Protein AF-A0A0D0Q118-F1 (afdb_monomer)

pLDDT: mean 83.52, std 9.77, range [45.31, 96.69]

Solvent-accessible surface area (backbone 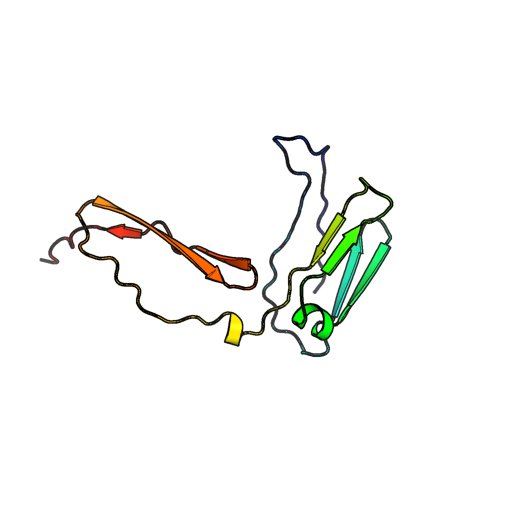atoms only — not comparable to full-atom values): 8358 Å² total; per-residue (Å²): 141,89,87,86,86,82,69,74,76,80,61,49,101,89,40,80,46,80,73,87,83,89,82,90,76,95,68,65,74,88,36,66,51,75,46,78,56,97,87,42,78,45,79,44,47,42,64,61,27,50,78,36,61,48,71,52,58,82,54,64,91,93,41,67,68,53,74,46,71,47,49,74,56,72,74,76,70,64,80,84,86,84,77,90,82,71,90,82,54,79,74,39,72,46,82,52,74,50,68,48,94,90,70,50,74,50,77,74,50,79,41,77,40,67,74,80,76,78,89,122

Sequence (120 aa):
MRFGVVARGNPTTSTSATQGVALHLDADPGGRVRLTLCGQQIDVPFERLRQGALSGNLGPIDSPAWRLHRMPAVEELQWSGRVPLGPLTEGETLYLRLRQSCGQMAWTSPIFCRSDAAVT

Mean predicted aligned error: 9.22 Å

Organism: NCBI:txid1123501

Radius of gyration: 20.61 Å; Cα contacts (8 Å, |Δi|>4): 126; chains: 1; bounding box: 45×34×56 Å

Structure (mmCIF, N/CA/C/O backbone):
data_AF-A0A0D0Q118-F1
#
_entry.id   AF-A0A0D0Q118-F1
#
loop_
_atom_site.group_PDB
_atom_site.id
_atom_site.type_symbol
_atom_site.label_atom_id
_atom_site.label_alt_id
_atom_site.label_comp_id
_atom_site.label_asym_id
_atom_site.label_entity_id
_atom_site.label_seq_id
_atom_site.pdbx_PDB_ins_code
_atom_site.Cartn_x
_atom_site.Cartn_y
_atom_site.Cartn_z
_atom_site.occupancy
_atom_site.B_iso_or_equiv
_atom_site.auth_seq_id
_atom_site.auth_comp_id
_atom_site.auth_asym_id
_atom_site.auth_atom_id
_atom_site.pdbx_PDB_model_num
ATOM 1 N N . MET A 1 1 ? -9.667 -15.850 5.671 1.00 72.94 1 MET A N 1
ATOM 2 C CA . MET A 1 1 ? -8.199 -15.770 5.861 1.00 72.94 1 MET A CA 1
ATOM 3 C C . MET A 1 1 ? -7.902 -14.925 7.095 1.00 72.94 1 MET A C 1
ATOM 5 O O . MET A 1 1 ? -8.580 -13.924 7.289 1.00 72.94 1 MET A O 1
ATOM 9 N N . ARG A 1 2 ? -6.935 -15.319 7.933 1.00 84.62 2 ARG A N 1
ATOM 10 C CA . ARG A 1 2 ? -6.475 -14.544 9.098 1.00 84.62 2 ARG A CA 1
ATOM 11 C C . ARG A 1 2 ? -4.952 -14.578 9.129 1.00 84.62 2 ARG A C 1
ATOM 13 O O . ARG A 1 2 ? -4.370 -15.642 8.960 1.00 84.62 2 ARG A O 1
ATOM 20 N N . PHE A 1 3 ? -4.332 -13.433 9.355 1.00 86.88 3 PHE A N 1
ATOM 21 C CA . PHE A 1 3 ? -2.892 -13.298 9.554 1.00 86.88 3 PHE A CA 1
ATOM 22 C C . PHE A 1 3 ? -2.646 -12.240 10.633 1.00 86.88 3 PHE A C 1
ATOM 24 O O . PHE A 1 3 ? -3.576 -11.546 11.053 1.00 86.88 3 PHE A O 1
ATOM 31 N N . GLY A 1 4 ? -1.408 -12.136 11.103 1.00 84.94 4 GLY A N 1
ATOM 32 C CA . GLY A 1 4 ? -0.998 -11.131 12.074 1.00 84.94 4 GLY A CA 1
ATOM 33 C C . GLY A 1 4 ? 0.376 -10.591 11.720 1.00 84.94 4 GLY A C 1
ATOM 34 O O . GLY A 1 4 ? 1.227 -11.323 11.222 1.00 84.94 4 GLY A O 1
ATOM 35 N N . VAL A 1 5 ? 0.576 -9.306 11.983 1.00 81.75 5 VAL A N 1
ATOM 36 C CA . VAL A 1 5 ? 1.873 -8.638 11.883 1.00 81.75 5 VAL A CA 1
ATOM 37 C C . VAL A 1 5 ? 2.163 -7.961 13.210 1.00 81.75 5 VAL A C 1
ATOM 39 O O . VAL A 1 5 ? 1.248 -7.501 13.893 1.00 81.75 5 VAL A O 1
ATOM 42 N N . VAL A 1 6 ? 3.436 -7.910 13.586 1.00 80.75 6 VAL A N 1
ATOM 43 C CA . VAL A 1 6 ? 3.888 -7.211 14.788 1.00 80.75 6 VAL A CA 1
ATOM 44 C C . VAL A 1 6 ? 4.983 -6.248 14.367 1.00 80.75 6 VAL A C 1
ATOM 46 O O . VAL A 1 6 ? 6.019 -6.674 13.865 1.00 80.75 6 VAL A O 1
ATOM 49 N N . ALA A 1 7 ? 4.758 -4.955 14.581 1.00 75.00 7 ALA A N 1
ATOM 50 C CA . ALA A 1 7 ? 5.822 -3.966 14.509 1.00 75.00 7 ALA A CA 1
ATOM 51 C C . ALA A 1 7 ? 6.587 -3.962 15.839 1.00 75.00 7 ALA A C 1
ATOM 53 O O . ALA A 1 7 ? 5.980 -3.916 16.909 1.00 75.00 7 ALA A O 1
ATOM 54 N N . ARG A 1 8 ? 7.918 -4.044 15.777 1.00 68.25 8 ARG A N 1
ATOM 55 C CA . ARG A 1 8 ? 8.813 -3.943 16.938 1.00 68.25 8 ARG A CA 1
ATOM 56 C C . ARG A 1 8 ? 9.873 -2.878 16.672 1.00 68.25 8 ARG A C 1
ATOM 58 O O . ARG A 1 8 ? 10.343 -2.760 15.545 1.00 68.25 8 ARG A O 1
ATOM 65 N N . GLY A 1 9 ? 10.283 -2.182 17.729 1.00 66.00 9 GLY A N 1
ATOM 66 C CA . GLY A 1 9 ? 11.369 -1.200 17.704 1.00 66.00 9 GLY A CA 1
ATOM 67 C C . GLY A 1 9 ? 10.892 0.247 17.826 1.00 66.00 9 GLY A C 1
ATOM 68 O O . GLY A 1 9 ? 9.740 0.562 17.533 1.00 66.00 9 GLY A O 1
ATOM 69 N N . ASN A 1 10 ? 11.803 1.119 18.265 1.00 62.69 10 ASN A N 1
ATOM 70 C CA . ASN A 1 10 ? 11.589 2.563 18.279 1.00 62.69 10 ASN A CA 1
ATOM 71 C C . ASN A 1 10 ? 11.943 3.118 16.892 1.00 62.69 10 ASN A C 1
ATOM 73 O O . ASN A 1 10 ? 13.078 2.914 16.446 1.00 62.69 10 ASN A O 1
ATOM 77 N N . PRO A 1 11 ? 11.009 3.783 16.190 1.00 71.25 11 PRO A N 1
ATOM 78 C CA . PRO A 1 11 ? 11.335 4.421 14.927 1.00 71.25 11 PRO A CA 1
ATOM 79 C C . PRO A 1 11 ? 12.411 5.488 15.146 1.00 71.25 11 PRO A C 1
ATOM 81 O O . PRO A 1 11 ? 12.347 6.266 16.095 1.00 71.25 11 PRO A O 1
ATOM 84 N N . THR A 1 12 ? 13.396 5.526 14.257 1.00 74.31 12 THR A N 1
ATOM 85 C CA . THR A 1 12 ? 14.354 6.632 14.151 1.00 74.31 12 THR A CA 1
ATOM 86 C C . THR A 1 12 ? 14.257 7.230 12.752 1.00 74.31 12 THR A C 1
ATOM 88 O O . THR A 1 12 ? 13.543 6.712 11.891 1.00 74.31 12 THR A O 1
ATOM 91 N N . THR A 1 13 ? 14.996 8.303 12.482 1.00 74.56 13 THR A N 1
ATOM 92 C CA . THR A 1 13 ? 15.081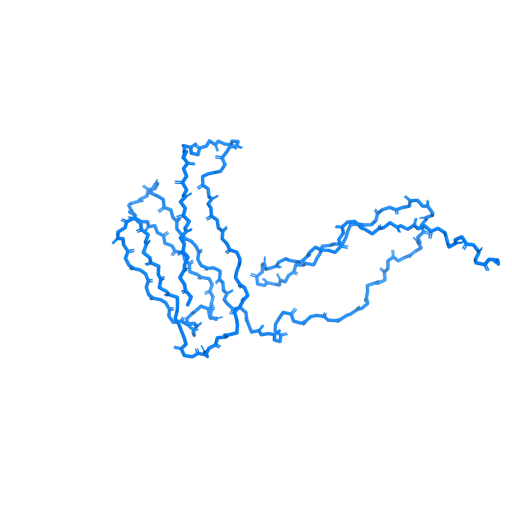 8.877 11.131 1.00 74.56 13 THR A CA 1
ATOM 93 C C . THR A 1 13 ? 15.691 7.915 10.103 1.00 74.56 13 THR A C 1
ATOM 95 O O . THR A 1 13 ? 15.465 8.099 8.911 1.00 74.56 13 THR A O 1
ATOM 98 N N . SER A 1 14 ? 16.419 6.877 10.535 1.00 75.06 14 SER A N 1
ATOM 99 C CA . SER A 1 14 ? 17.009 5.849 9.666 1.00 75.06 14 SER A CA 1
ATOM 100 C C . SER A 1 14 ? 16.312 4.484 9.742 1.00 75.06 14 SER A C 1
ATOM 102 O O . SER A 1 14 ? 16.534 3.646 8.869 1.00 75.06 14 SER A O 1
ATOM 104 N N . THR A 1 15 ? 15.441 4.249 10.731 1.00 68.44 15 THR A N 1
ATOM 105 C CA . THR A 1 15 ? 14.700 2.987 10.897 1.00 68.44 15 THR A CA 1
ATOM 106 C C . THR A 1 15 ? 13.202 3.235 11.017 1.00 68.44 15 THR A C 1
ATOM 108 O O . THR A 1 15 ? 12.708 3.694 12.045 1.00 68.44 15 THR A O 1
ATOM 111 N N . SER A 1 16 ? 12.451 2.880 9.973 1.00 72.00 16 SER A N 1
ATOM 112 C CA . SER A 1 16 ? 10.990 2.930 10.018 1.00 72.00 16 SER A CA 1
ATOM 113 C C . SER A 1 16 ? 10.434 1.829 10.925 1.00 72.00 16 SER A C 1
ATOM 115 O O . SER A 1 16 ? 10.789 0.661 10.779 1.00 72.00 16 SER A O 1
ATOM 117 N N . ALA A 1 17 ? 9.518 2.187 11.828 1.00 75.06 17 ALA A N 1
ATOM 118 C CA . ALA A 1 17 ? 8.706 1.219 12.570 1.00 75.06 17 ALA A CA 1
ATOM 119 C C . ALA A 1 17 ? 7.433 0.806 11.802 1.00 75.06 17 ALA A C 1
ATOM 121 O O . ALA A 1 17 ? 6.579 0.103 12.341 1.00 75.06 17 ALA A O 1
ATOM 122 N N . THR A 1 18 ? 7.273 1.240 10.546 1.00 80.12 18 THR A N 1
ATOM 123 C CA . THR A 1 18 ? 6.140 0.836 9.710 1.00 80.12 18 THR A CA 1
ATOM 124 C C . THR A 1 18 ? 6.294 -0.622 9.290 1.00 80.12 18 THR A C 1
ATOM 126 O O . THR A 1 18 ? 7.310 -1.022 8.729 1.00 80.12 18 THR A O 1
ATOM 129 N N . GLN A 1 19 ? 5.250 -1.408 9.524 1.00 81.88 19 GLN A N 1
ATOM 130 C CA . GLN A 1 19 ? 5.080 -2.737 8.949 1.00 81.88 19 GLN A CA 1
ATOM 131 C C . GLN A 1 19 ? 3.839 -2.719 8.063 1.00 81.88 19 GLN A C 1
ATOM 133 O O . GLN A 1 19 ? 2.861 -2.033 8.364 1.00 81.88 19 GLN A O 1
ATOM 138 N N . GLY A 1 20 ? 3.873 -3.470 6.971 1.00 82.81 20 GLY A N 1
ATOM 139 C CA . GLY A 1 20 ? 2.768 -3.545 6.030 1.00 82.81 20 GLY A CA 1
ATOM 140 C C . GLY A 1 20 ? 2.804 -4.847 5.252 1.00 82.81 20 GLY A C 1
ATOM 141 O O . GLY A 1 20 ? 3.842 -5.493 5.141 1.00 82.81 20 GLY A O 1
ATOM 142 N N . VAL A 1 21 ? 1.651 -5.225 4.716 1.00 84.12 21 VAL A N 1
ATOM 143 C CA . VAL A 1 21 ? 1.515 -6.353 3.798 1.00 84.12 21 VAL A CA 1
ATOM 144 C C . VAL A 1 21 ? 0.728 -5.897 2.581 1.00 84.12 21 VAL A C 1
ATOM 146 O O . VAL A 1 21 ? -0.180 -5.072 2.695 1.00 84.12 21 VAL A O 1
ATOM 149 N N . ALA A 1 22 ? 1.071 -6.447 1.423 1.00 84.69 22 ALA A N 1
ATOM 150 C CA . ALA A 1 22 ? 0.243 -6.372 0.232 1.00 84.69 22 ALA A CA 1
ATOM 151 C C . ALA A 1 22 ? -0.490 -7.706 0.086 1.00 84.69 22 ALA A C 1
ATOM 153 O O . ALA A 1 22 ? 0.118 -8.766 0.229 1.00 84.69 22 ALA A O 1
ATOM 154 N N . LEU A 1 23 ? -1.793 -7.650 -0.172 1.00 83.75 23 LEU A N 1
ATOM 155 C CA . LEU A 1 23 ? -2.625 -8.833 -0.348 1.00 83.75 23 LEU A CA 1
ATOM 156 C C . LEU A 1 23 ? -3.297 -8.759 -1.711 1.00 83.75 23 LEU A C 1
ATOM 158 O O . LEU A 1 23 ? -3.930 -7.755 -2.033 1.00 83.75 23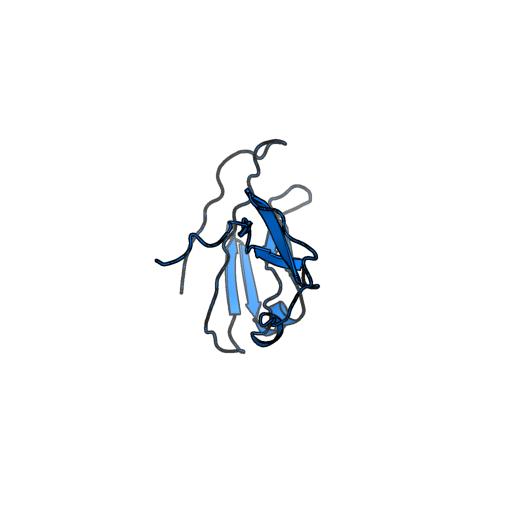 LEU A O 1
ATOM 162 N N . HIS A 1 24 ? -3.187 -9.842 -2.469 1.00 84.31 24 HIS A N 1
ATOM 163 C CA . HIS A 1 24 ? -4.033 -10.098 -3.623 1.00 84.31 24 HIS A CA 1
ATOM 164 C C . HIS A 1 24 ? -5.095 -11.104 -3.182 1.00 84.31 24 HIS A C 1
ATOM 166 O O . HIS A 1 24 ? -4.756 -12.139 -2.608 1.00 84.31 24 HIS A O 1
ATOM 172 N N . LEU A 1 25 ? -6.368 -10.758 -3.358 1.00 82.94 25 LEU A N 1
ATOM 173 C CA . LEU A 1 25 ? -7.490 -11.531 -2.843 1.00 82.94 25 LEU A CA 1
ATOM 174 C C . LEU A 1 25 ? -8.543 -11.688 -3.940 1.00 82.94 25 LEU A C 1
ATOM 176 O O . LEU A 1 25 ? -9.033 -10.681 -4.449 1.00 82.94 25 LEU A O 1
ATOM 180 N N . ASP A 1 26 ? -8.951 -12.926 -4.204 1.00 86.00 26 ASP A N 1
ATOM 181 C CA . ASP A 1 26 ? -10.231 -13.213 -4.848 1.00 86.00 26 ASP A CA 1
ATOM 182 C C . ASP A 1 26 ? -11.310 -13.146 -3.769 1.00 86.00 26 ASP A C 1
ATOM 184 O O . ASP A 1 26 ? -11.381 -14.004 -2.884 1.00 86.00 26 ASP A O 1
ATOM 188 N N . ALA A 1 27 ? -12.094 -12.071 -3.766 1.00 82.88 27 ALA A N 1
ATOM 189 C CA . ALA A 1 27 ? -13.008 -11.796 -2.669 1.00 82.88 27 ALA A CA 1
ATOM 190 C C . ALA A 1 27 ? -14.375 -11.308 -3.147 1.00 82.88 27 ALA A C 1
ATOM 192 O O . ALA A 1 27 ? -14.488 -10.574 -4.128 1.00 82.88 27 ALA A O 1
ATOM 193 N N . ASP A 1 28 ? -15.409 -11.695 -2.399 1.00 87.19 28 ASP A N 1
ATOM 194 C CA . ASP A 1 28 ? -16.776 -11.220 -2.600 1.00 87.19 28 ASP A CA 1
ATOM 195 C C . ASP A 1 28 ? -16.816 -9.677 -2.533 1.00 87.19 28 ASP A C 1
ATOM 197 O O . ASP A 1 28 ? -16.277 -9.103 -1.577 1.00 87.19 28 ASP A O 1
ATOM 201 N N . PRO A 1 29 ? -17.450 -8.982 -3.500 1.00 83.81 29 PRO A N 1
ATOM 202 C CA . PRO A 1 29 ? -17.641 -7.534 -3.460 1.00 83.81 29 PRO A CA 1
ATOM 203 C C . PRO A 1 29 ? -18.256 -6.996 -2.157 1.00 83.81 29 PRO A C 1
ATOM 205 O O . PRO A 1 29 ? -17.927 -5.875 -1.770 1.00 83.81 29 PRO A O 1
ATOM 208 N N . GLY A 1 30 ? -19.106 -7.773 -1.477 1.00 91.00 30 GLY A N 1
ATOM 209 C CA . GLY A 1 30 ? -19.711 -7.462 -0.175 1.00 91.00 30 GLY A CA 1
ATOM 210 C C . GLY A 1 30 ? -18.818 -7.764 1.036 1.00 91.00 30 GLY A C 1
ATOM 211 O O . GLY A 1 30 ? -19.243 -7.603 2.184 1.00 91.00 30 GLY A O 1
ATOM 212 N N . GLY A 1 31 ? -17.582 -8.210 0.801 1.00 93.94 31 GLY A N 1
ATOM 213 C CA . GLY A 1 31 ? -16.599 -8.525 1.828 1.00 93.94 31 GLY A CA 1
ATOM 214 C C . GLY A 1 31 ? -16.091 -7.310 2.611 1.00 93.94 31 GLY A C 1
ATOM 215 O O . GLY A 1 31 ? -16.465 -6.154 2.384 1.00 93.94 31 GLY A O 1
ATOM 216 N N . ARG A 1 32 ? -15.252 -7.587 3.615 1.00 95.38 32 ARG A N 1
ATOM 217 C CA . ARG A 1 32 ? -14.828 -6.603 4.620 1.00 95.38 32 ARG A CA 1
ATOM 218 C C . ARG A 1 32 ? -13.401 -6.865 5.078 1.00 95.38 32 ARG A C 1
ATOM 220 O O . ARG A 1 32 ? -12.997 -8.016 5.240 1.00 95.38 32 ARG A O 1
ATOM 227 N N . VAL A 1 33 ? -12.675 -5.797 5.386 1.00 93.88 33 VAL A N 1
ATOM 228 C CA . VAL A 1 33 ? -11.440 -5.851 6.169 1.00 93.88 33 VAL A CA 1
ATOM 229 C C . VAL A 1 33 ? -11.795 -5.672 7.640 1.00 93.88 33 VAL A C 1
ATOM 231 O O . VAL A 1 33 ? -12.440 -4.693 8.007 1.00 93.88 33 VAL A O 1
ATOM 234 N N . ARG A 1 34 ? -11.342 -6.599 8.486 1.00 95.38 34 ARG A N 1
ATOM 235 C CA . ARG A 1 34 ? -11.388 -6.460 9.946 1.00 95.38 34 ARG A CA 1
ATOM 236 C C . ARG A 1 34 ? -9.976 -6.470 10.495 1.00 95.38 34 ARG A C 1
ATOM 238 O O . ARG A 1 34 ? -9.244 -7.435 10.278 1.00 95.38 34 ARG A O 1
ATOM 245 N N . LEU A 1 35 ? -9.607 -5.412 11.203 1.00 93.19 35 LEU A N 1
ATOM 246 C CA . LEU A 1 35 ? -8.314 -5.282 11.860 1.00 93.19 35 LEU A CA 1
ATOM 247 C C . LEU A 1 35 ? -8.518 -5.183 13.363 1.00 93.19 35 LEU A C 1
ATOM 249 O O . LEU A 1 35 ? -9.373 -4.438 13.833 1.00 93.19 35 LEU A O 1
ATOM 253 N N . THR A 1 36 ? -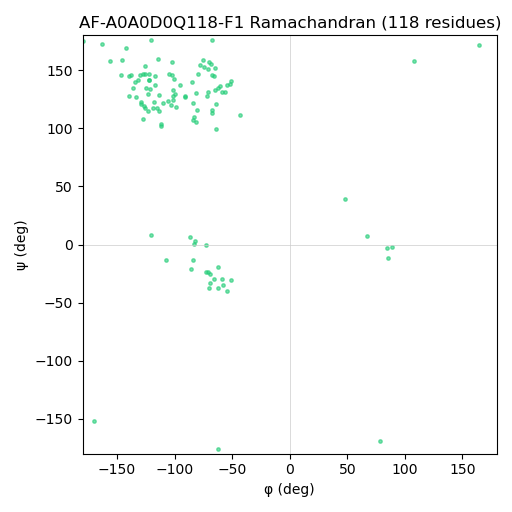7.669 -5.885 14.102 1.00 94.50 36 THR A N 1
ATOM 254 C CA . THR A 1 36 ? -7.485 -5.669 15.533 1.00 94.50 36 THR A CA 1
ATOM 255 C C . THR A 1 36 ? -6.090 -5.095 15.729 1.00 94.50 36 THR A C 1
ATOM 257 O O . THR A 1 36 ? -5.105 -5.829 15.649 1.00 94.50 36 THR A O 1
ATOM 260 N N . LEU A 1 37 ? -5.994 -3.784 15.935 1.00 91.44 37 LEU A N 1
ATOM 261 C CA . LEU A 1 37 ? -4.730 -3.062 16.084 1.00 91.44 37 LEU A CA 1
ATOM 262 C C . LEU A 1 37 ? -4.626 -2.533 17.511 1.00 91.44 37 LEU A C 1
ATOM 264 O O . LEU A 1 37 ? -5.434 -1.707 17.916 1.00 91.44 37 LEU A O 1
ATOM 268 N N . CYS A 1 38 ? -3.659 -3.028 18.286 1.00 89.25 38 CYS A N 1
ATOM 269 C CA . CYS A 1 38 ? -3.447 -2.611 19.681 1.00 89.25 38 CYS A CA 1
ATOM 270 C C . CYS A 1 38 ? -4.741 -2.603 20.531 1.00 89.25 38 CYS A C 1
ATOM 272 O O . CYS A 1 38 ? -4.969 -1.695 21.323 1.00 89.25 38 CYS A O 1
ATOM 274 N N . GLY A 1 39 ? -5.613 -3.601 20.336 1.00 90.56 39 GLY A N 1
ATOM 275 C CA . GLY A 1 39 ? -6.903 -3.721 21.032 1.00 90.56 39 GLY A CA 1
ATOM 276 C C . GLY A 1 39 ? -8.069 -2.949 20.399 1.00 90.56 39 GLY A C 1
ATOM 277 O O . GLY A 1 39 ? -9.219 -3.221 20.735 1.00 90.56 39 GLY A O 1
ATOM 278 N N . GLN A 1 40 ? -7.816 -2.053 19.444 1.00 93.50 40 GLN A N 1
ATOM 279 C CA . GLN A 1 40 ? -8.858 -1.346 18.697 1.00 93.50 40 GLN A CA 1
ATOM 280 C C . GLN A 1 40 ? -9.351 -2.172 17.510 1.00 93.50 40 GLN A C 1
ATOM 282 O O . GLN A 1 40 ? -8.561 -2.804 16.805 1.00 93.50 40 GLN A O 1
ATOM 287 N N . GLN A 1 41 ? -10.664 -2.148 17.281 1.00 95.56 41 GLN A N 1
ATOM 288 C CA . GLN A 1 41 ? -11.306 -2.820 16.154 1.00 95.56 41 GLN A CA 1
ATOM 289 C C . GLN A 1 41 ? -11.598 -1.824 15.036 1.00 95.56 41 GLN A C 1
ATOM 291 O O . GLN A 1 41 ? -12.213 -0.785 15.264 1.00 95.56 41 GLN A O 1
ATOM 296 N N . ILE A 1 42 ? -11.187 -2.169 13.822 1.00 95.62 42 ILE A N 1
ATOM 297 C CA . ILE A 1 42 ? -11.466 -1.410 12.604 1.00 95.62 42 ILE A CA 1
ATOM 298 C C . ILE A 1 42 ? -12.163 -2.367 11.639 1.00 95.62 42 ILE A C 1
ATOM 300 O O . ILE A 1 42 ? -11.565 -3.355 11.214 1.00 95.62 42 ILE A O 1
ATOM 304 N N . ASP A 1 43 ? -13.424 -2.092 11.309 1.00 96.69 43 ASP A N 1
ATOM 305 C CA . ASP A 1 43 ? -14.216 -2.859 10.339 1.00 96.69 43 ASP A CA 1
ATOM 306 C C . ASP A 1 43 ? -14.548 -1.950 9.153 1.00 96.69 43 ASP A C 1
ATOM 308 O O . ASP A 1 43 ? -15.199 -0.916 9.310 1.00 96.69 43 ASP A O 1
ATOM 312 N N . VAL A 1 44 ? -14.057 -2.317 7.970 1.00 96.62 44 VAL A N 1
ATOM 313 C CA . VAL A 1 44 ? -14.235 -1.533 6.749 1.00 96.62 44 VAL A CA 1
ATOM 314 C C . VAL A 1 44 ? -14.774 -2.432 5.636 1.00 96.62 44 VAL A C 1
ATOM 316 O O . VAL A 1 44 ? -14.099 -3.391 5.255 1.00 96.62 44 VAL A O 1
ATOM 319 N N . PRO A 1 45 ? -15.952 -2.135 5.061 1.00 96.00 45 PRO A N 1
ATOM 320 C CA . PRO A 1 45 ? -16.435 -2.857 3.889 1.00 96.00 45 PRO A CA 1
ATOM 321 C C . PRO A 1 45 ? -15.548 -2.563 2.672 1.00 96.00 45 PRO A C 1
ATOM 323 O O . PRO A 1 45 ? -15.064 -1.439 2.506 1.00 96.00 45 PRO A O 1
ATOM 326 N N . PHE A 1 46 ? -15.364 -3.541 1.784 1.00 93.88 46 PHE A N 1
ATOM 327 C CA . PHE A 1 46 ? -14.571 -3.352 0.562 1.00 93.88 46 PHE A CA 1
ATOM 328 C C . PHE A 1 46 ? -15.103 -2.218 -0.307 1.00 93.88 46 PHE A C 1
ATOM 330 O O . PHE A 1 46 ? -14.311 -1.453 -0.848 1.00 93.88 46 PHE A O 1
ATOM 337 N N . GLU A 1 47 ? -16.421 -2.033 -0.348 1.00 93.56 47 GLU A N 1
ATOM 338 C CA . GLU A 1 47 ? -17.046 -0.914 -1.051 1.00 93.56 47 GLU A CA 1
ATOM 339 C C . GLU A 1 47 ? -16.502 0.447 -0.594 1.00 93.56 47 GLU A C 1
ATOM 341 O O . GLU A 1 47 ? -16.177 1.311 -1.408 1.00 93.56 47 GLU A O 1
ATOM 346 N N . ARG A 1 48 ? -16.267 0.620 0.713 1.00 94.38 48 ARG A N 1
ATOM 347 C CA . ARG A 1 48 ? -15.653 1.846 1.229 1.00 94.38 48 ARG A CA 1
ATOM 348 C C . ARG A 1 48 ? -14.181 1.959 0.839 1.00 94.38 48 ARG A C 1
ATOM 350 O O . ARG A 1 48 ? -13.721 3.067 0.563 1.00 94.38 48 ARG A O 1
ATOM 357 N N . LEU A 1 49 ? -13.439 0.851 0.820 1.00 92.75 49 LEU A N 1
ATOM 358 C CA . LEU A 1 49 ? -12.032 0.847 0.398 1.00 92.75 49 LEU A CA 1
ATOM 359 C C . LEU A 1 49 ? -11.861 1.070 -1.104 1.00 92.75 49 LEU A C 1
ATOM 361 O O . LEU A 1 49 ? -10.806 1.548 -1.509 1.00 92.75 49 LEU A O 1
ATOM 365 N N . ARG A 1 50 ? -12.869 0.780 -1.931 1.00 90.38 50 ARG A N 1
ATOM 366 C CA . ARG A 1 50 ? -12.857 1.102 -3.366 1.00 90.38 50 ARG A CA 1
ATOM 367 C C . ARG A 1 50 ? -12.945 2.599 -3.630 1.00 90.38 50 ARG A C 1
ATOM 369 O O . ARG A 1 50 ? -12.305 3.095 -4.550 1.00 90.38 50 ARG A O 1
ATOM 376 N N . GLN A 1 51 ? -13.662 3.335 -2.784 1.00 91.88 51 GLN A N 1
ATOM 377 C CA . GLN A 1 51 ? -13.809 4.790 -2.911 1.00 91.88 51 GLN A CA 1
ATOM 378 C C . GLN A 1 51 ? -12.505 5.547 -2.620 1.00 91.88 51 GLN A C 1
ATOM 380 O O . GLN A 1 51 ? -12.304 6.658 -3.106 1.00 91.88 51 GLN A O 1
ATOM 385 N N . GLY A 1 52 ? -11.599 4.966 -1.831 1.00 90.94 52 GLY A N 1
ATOM 386 C CA . GLY A 1 52 ? -10.317 5.587 -1.527 1.00 90.94 52 GLY A CA 1
ATOM 387 C C . GLY A 1 52 ? -9.609 4.967 -0.333 1.00 90.94 52 GLY A C 1
ATOM 388 O O . GLY A 1 52 ? -10.168 4.152 0.400 1.00 90.94 52 GLY A O 1
ATOM 389 N N . ALA A 1 53 ? -8.362 5.394 -0.133 1.00 92.38 53 ALA A N 1
ATOM 390 C CA . ALA A 1 53 ? -7.578 4.988 1.022 1.00 92.38 53 ALA A CA 1
ATOM 391 C C . ALA A 1 53 ? -8.200 5.509 2.328 1.00 92.38 53 ALA A C 1
ATOM 393 O O . ALA A 1 53 ? -8.842 6.561 2.359 1.00 92.38 53 ALA A O 1
ATOM 394 N N . LEU A 1 54 ? -7.959 4.776 3.409 1.00 95.25 54 LEU A N 1
ATOM 395 C CA . LEU A 1 54 ? -8.310 5.161 4.767 1.00 95.25 54 LEU A CA 1
ATOM 396 C C . LEU A 1 54 ? -7.062 5.176 5.632 1.00 95.25 54 LEU A C 1
ATOM 398 O O . LEU A 1 54 ? -6.162 4.354 5.465 1.00 95.25 54 LEU A O 1
ATOM 402 N N . SER A 1 55 ? -7.033 6.089 6.585 1.00 94.69 55 SER A N 1
ATOM 403 C CA . SER A 1 55 ? -6.003 6.134 7.607 1.00 94.69 55 SER A CA 1
ATOM 404 C C . SER A 1 55 ? -6.594 6.622 8.911 1.00 94.69 55 SER A C 1
ATOM 406 O O . SER A 1 55 ? -7.616 7.308 8.924 1.00 94.69 55 SER A O 1
ATOM 408 N N . GLY A 1 56 ? -5.916 6.302 9.998 1.00 93.31 56 GLY A N 1
ATOM 409 C CA . GLY A 1 56 ? -6.268 6.795 11.313 1.00 93.31 56 GLY A CA 1
ATOM 410 C C . GLY A 1 56 ? -5.119 6.625 12.284 1.00 93.31 56 GLY A C 1
ATOM 411 O O . GLY A 1 56 ? -4.111 5.982 11.986 1.00 93.31 56 GLY A O 1
ATOM 412 N N . ASN A 1 57 ? -5.307 7.195 13.462 1.00 93.44 57 ASN A N 1
ATOM 413 C CA . ASN A 1 57 ? -4.390 7.089 14.581 1.00 93.44 57 ASN A CA 1
ATOM 414 C C . ASN A 1 57 ? -4.987 6.127 15.608 1.00 93.44 57 ASN A C 1
ATOM 416 O O . ASN A 1 57 ? -6.207 6.058 15.761 1.00 93.44 57 ASN A O 1
ATOM 420 N N . LEU A 1 58 ? -4.133 5.385 16.309 1.00 91.31 58 LEU A N 1
ATOM 421 C CA . LEU A 1 58 ? -4.559 4.507 17.400 1.00 91.31 58 LEU A CA 1
ATOM 422 C C . LEU A 1 58 ? -4.719 5.270 18.732 1.00 91.31 58 LEU A C 1
ATOM 424 O O . LEU A 1 58 ? -5.088 4.686 19.749 1.00 91.31 58 LEU A O 1
ATOM 428 N N . GLY A 1 59 ? -4.471 6.582 18.729 1.00 91.06 59 GLY A N 1
ATOM 429 C CA . GLY A 1 59 ? -4.593 7.487 19.868 1.00 91.06 59 GLY A CA 1
ATOM 430 C C . GLY A 1 59 ? -4.467 8.965 19.453 1.00 91.06 59 GLY A C 1
ATOM 431 O O . GLY A 1 59 ? -4.786 9.305 18.312 1.00 91.06 59 GLY A O 1
ATOM 432 N N . PRO A 1 60 ? -3.999 9.849 20.356 1.00 91.12 60 PRO A N 1
ATOM 433 C CA . PRO A 1 60 ? -3.755 11.270 20.078 1.00 91.12 60 PRO A CA 1
ATOM 434 C C . PRO A 1 60 ? -2.686 11.529 19.000 1.00 91.12 60 PRO A C 1
ATOM 436 O O . PRO A 1 60 ? -2.134 10.602 18.400 1.00 91.12 60 PRO A O 1
ATOM 439 N N . ILE A 1 61 ? -2.365 12.806 18.774 1.00 84.06 61 ILE A N 1
ATOM 440 C CA . ILE A 1 61 ? -1.215 13.219 17.953 1.00 84.06 61 ILE A CA 1
ATOM 441 C C . ILE A 1 61 ? 0.048 12.479 18.441 1.00 84.06 61 ILE A C 1
ATOM 443 O O . ILE A 1 61 ? 0.197 12.231 19.636 1.00 84.06 61 ILE A O 1
ATOM 447 N N . ASP A 1 62 ? 0.895 12.060 17.499 1.00 82.25 62 ASP A N 1
ATOM 448 C CA . ASP A 1 62 ? 2.107 11.243 17.699 1.00 82.25 62 ASP A CA 1
ATOM 449 C C . ASP A 1 62 ? 1.899 9.789 18.168 1.00 82.25 62 ASP A C 1
ATOM 451 O O . ASP A 1 62 ? 2.862 9.059 18.406 1.00 82.25 62 ASP A O 1
ATOM 455 N N . SER A 1 63 ? 0.654 9.308 18.231 1.00 86.94 63 SER A N 1
ATOM 456 C CA . SER A 1 63 ? 0.384 7.874 18.403 1.00 86.94 63 SER A CA 1
ATOM 457 C C . SER A 1 63 ? 0.630 7.071 17.113 1.00 86.94 63 SER A C 1
ATOM 459 O O . SER A 1 63 ? 0.573 7.633 16.011 1.00 86.94 63 SER A O 1
ATOM 461 N N . PRO A 1 64 ? 0.855 5.741 17.207 1.00 87.69 64 PRO A N 1
ATOM 462 C CA . PRO A 1 64 ? 0.938 4.884 16.031 1.00 87.69 64 PRO A CA 1
ATOM 463 C C . PRO A 1 64 ? -0.277 5.056 15.118 1.00 87.69 64 PRO A C 1
ATOM 465 O O . PRO A 1 64 ? -1.417 5.114 15.579 1.00 87.69 64 PRO A O 1
ATOM 468 N N . ALA A 1 65 ? -0.026 5.100 13.816 1.00 90.31 65 ALA A N 1
ATOM 469 C CA . ALA A 1 65 ? -1.053 5.267 12.801 1.00 90.31 65 ALA A CA 1
ATOM 470 C C . ALA A 1 65 ? -1.168 4.023 11.919 1.00 90.31 65 ALA A C 1
ATOM 472 O O . ALA A 1 65 ? -0.244 3.215 11.808 1.00 90.31 65 ALA A O 1
ATOM 473 N N . TRP A 1 66 ? -2.313 3.884 11.263 1.00 92.50 66 TRP A N 1
ATOM 474 C CA . TRP A 1 66 ? -2.581 2.834 10.293 1.00 92.50 66 TRP A CA 1
ATOM 475 C C . TRP A 1 66 ? -3.045 3.436 8.973 1.00 92.50 66 TRP A C 1
ATOM 477 O O . TRP A 1 66 ? -3.628 4.521 8.924 1.00 92.50 66 TRP A O 1
ATOM 487 N N . ARG A 1 67 ? -2.794 2.701 7.888 1.00 92.62 67 ARG A N 1
ATOM 488 C CA . ARG A 1 67 ? -3.270 3.042 6.551 1.00 92.62 67 ARG A CA 1
ATOM 489 C C . ARG A 1 67 ? -3.736 1.789 5.827 1.00 92.62 67 ARG A C 1
ATOM 491 O O . ARG A 1 67 ? -2.991 0.824 5.702 1.00 92.62 67 ARG A O 1
ATOM 498 N N . LEU A 1 68 ? -4.956 1.844 5.312 1.00 93.19 68 LEU A N 1
ATOM 499 C CA . LEU A 1 68 ? -5.476 0.917 4.322 1.00 93.19 68 LEU A CA 1
ATOM 500 C C . LEU A 1 68 ? -5.449 1.617 2.967 1.00 93.19 68 LEU A C 1
ATOM 502 O O . LEU A 1 68 ? -6.060 2.673 2.784 1.00 93.19 68 LEU A O 1
ATOM 506 N N . HIS A 1 69 ? -4.714 1.052 2.016 1.00 90.75 69 HIS A N 1
ATOM 507 C CA . HIS A 1 69 ? -4.727 1.555 0.647 1.00 90.75 69 HIS A CA 1
ATOM 508 C C . HIS A 1 69 ? -6.087 1.296 -0.005 1.00 90.75 69 HIS A C 1
ATOM 510 O O . HIS A 1 69 ? -6.814 0.383 0.390 1.00 90.75 69 HIS A O 1
ATOM 516 N N . ARG A 1 70 ? -6.422 2.117 -1.008 1.00 89.81 70 ARG A N 1
ATOM 517 C CA . ARG A 1 70 ? -7.600 1.883 -1.844 1.00 89.81 70 ARG A CA 1
ATOM 518 C C . ARG A 1 70 ? -7.517 0.472 -2.426 1.00 89.81 70 ARG A C 1
ATOM 520 O O . ARG A 1 70 ? -6.452 0.084 -2.904 1.00 89.81 70 ARG A O 1
AT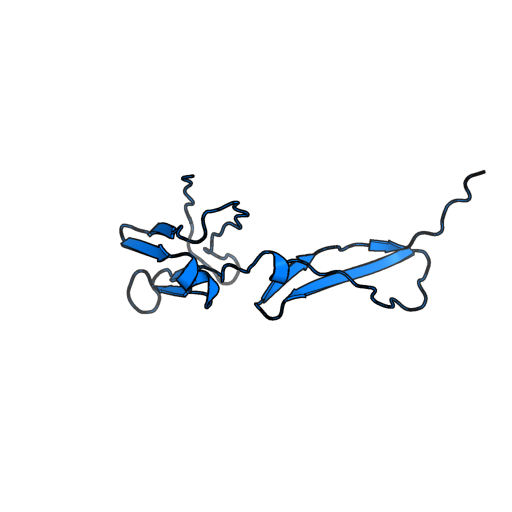OM 527 N N . MET A 1 71 ? -8.636 -0.243 -2.420 1.00 89.12 71 MET A N 1
ATOM 528 C CA . MET A 1 71 ? -8.787 -1.506 -3.137 1.00 89.12 71 MET A CA 1
ATOM 529 C C . MET A 1 71 ? -9.154 -1.191 -4.597 1.00 89.12 71 MET A C 1
ATOM 531 O O . MET A 1 71 ? -10.263 -0.710 -4.833 1.00 89.12 71 MET A O 1
ATOM 535 N N . PRO A 1 72 ? -8.243 -1.364 -5.568 1.00 85.12 72 PRO A N 1
ATOM 536 C CA . PRO A 1 72 ? -8.549 -1.111 -6.973 1.00 85.12 72 PRO A CA 1
ATOM 537 C C . PRO A 1 72 ? -9.420 -2.239 -7.540 1.00 85.12 72 PRO A C 1
ATOM 539 O O . PRO A 1 72 ? -9.349 -3.378 -7.070 1.00 85.12 72 PRO A O 1
ATOM 542 N N . ALA A 1 73 ? -10.228 -1.933 -8.552 1.00 82.06 73 ALA A N 1
ATOM 543 C CA . ALA A 1 73 ? -10.832 -2.969 -9.381 1.00 82.06 73 ALA A CA 1
ATOM 544 C C . ALA A 1 73 ? -9.760 -3.646 -10.258 1.00 82.06 73 ALA A C 1
ATOM 546 O O . ALA A 1 73 ? -8.700 -3.070 -10.516 1.00 82.06 73 ALA A O 1
ATOM 547 N N . VAL A 1 74 ? -10.016 -4.875 -10.711 1.00 79.56 74 VAL A N 1
ATOM 548 C CA . VAL A 1 74 ? -9.044 -5.643 -11.512 1.00 79.56 74 VAL A CA 1
ATOM 549 C C . VAL A 1 74 ? -8.739 -4.926 -12.825 1.00 79.56 74 VAL A C 1
ATOM 551 O O . VAL A 1 74 ? -7.590 -4.868 -13.254 1.00 79.56 74 VAL A O 1
ATOM 554 N N . GLU A 1 75 ? -9.745 -4.308 -13.427 1.00 81.88 75 GLU A N 1
ATOM 555 C CA . GLU A 1 75 ? -9.637 -3.558 -14.676 1.00 81.88 75 GLU A CA 1
ATOM 556 C C . GLU A 1 75 ? -8.754 -2.317 -14.502 1.00 81.88 75 GLU A C 1
ATOM 558 O O . GLU A 1 75 ? -8.060 -1.917 -15.431 1.00 81.88 75 GLU A O 1
ATOM 563 N N . GLU A 1 76 ? -8.716 -1.736 -13.297 1.00 79.31 76 GLU A N 1
ATOM 564 C CA . GLU A 1 76 ? -7.815 -0.626 -12.975 1.00 79.31 76 GLU A CA 1
ATOM 565 C C . GLU A 1 76 ? -6.360 -1.081 -12.838 1.00 79.31 76 GLU A C 1
ATOM 567 O O . GLU A 1 76 ? -5.455 -0.263 -12.979 1.00 79.31 76 GLU A O 1
ATOM 572 N N . LEU A 1 77 ? -6.116 -2.362 -12.544 1.00 75.69 77 LEU A N 1
ATOM 573 C CA . LEU A 1 77 ? -4.778 -2.949 -12.429 1.00 75.69 77 LEU A CA 1
ATOM 574 C C . LEU A 1 77 ? -4.217 -3.415 -13.772 1.00 75.69 77 LEU A C 1
ATOM 576 O O . LEU A 1 77 ?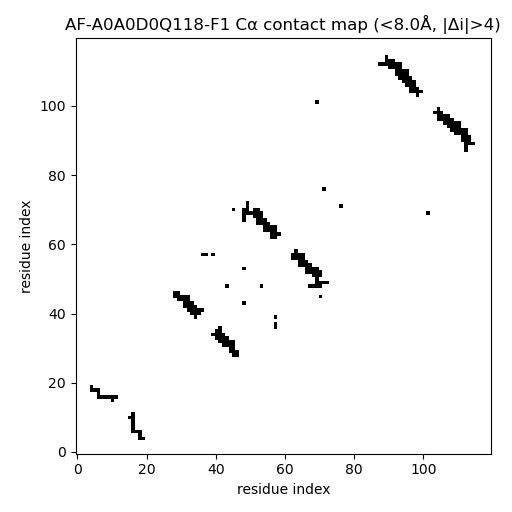 -3.001 -3.550 -13.920 1.00 75.69 77 LEU A O 1
ATOM 580 N N . GLN A 1 78 ? -5.082 -3.655 -14.753 1.00 77.94 78 GL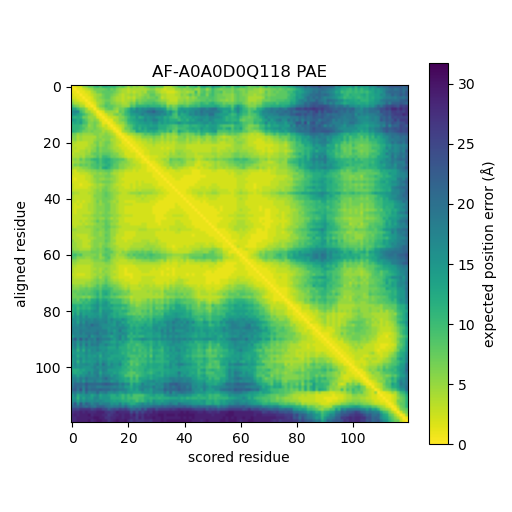N A N 1
ATOM 581 C CA . GLN A 1 78 ? -4.664 -4.097 -16.070 1.00 77.94 78 GLN A CA 1
ATOM 582 C C . GLN A 1 78 ? -4.191 -2.907 -16.898 1.00 77.94 78 GLN A C 1
ATOM 584 O O . GLN A 1 78 ? -4.948 -2.009 -17.257 1.00 77.94 78 GLN A O 1
ATOM 589 N N . TRP A 1 79 ? -2.909 -2.923 -17.242 1.00 77.19 79 TRP A N 1
ATOM 590 C CA . TRP A 1 79 ? -2.354 -2.033 -18.245 1.00 77.19 79 TRP A CA 1
ATOM 591 C C . TRP A 1 79 ? -1.660 -2.860 -19.318 1.00 77.19 79 TRP A C 1
ATOM 593 O O . TRP A 1 79 ? -0.890 -3.772 -19.018 1.00 77.19 79 TRP A O 1
ATOM 603 N N . SER A 1 80 ? -1.920 -2.513 -20.574 1.00 80.81 80 SER A N 1
ATOM 604 C CA . SER A 1 80 ? -1.153 -2.999 -21.713 1.00 80.81 80 SER A CA 1
ATOM 605 C C . SER A 1 80 ? -0.794 -1.819 -22.600 1.00 80.81 80 SER A C 1
ATOM 607 O O . SER A 1 80 ? -1.576 -0.882 -22.770 1.00 80.81 80 SER A O 1
ATOM 609 N N . GLY A 1 81 ? 0.414 -1.839 -23.146 1.00 82.94 81 GLY A N 1
ATOM 610 C CA . GLY A 1 81 ? 0.880 -0.763 -23.994 1.00 82.94 81 GLY A CA 1
ATOM 611 C C . GLY A 1 81 ? 2.282 -1.008 -24.509 1.00 82.94 81 GLY A C 1
ATOM 612 O O . GLY A 1 81 ? 2.953 -1.977 -24.154 1.00 82.94 81 GLY A O 1
ATOM 613 N N . ARG A 1 82 ? 2.716 -0.099 -25.374 1.00 85.88 82 ARG A N 1
ATOM 614 C CA . ARG A 1 82 ? 4.085 -0.037 -25.871 1.00 85.88 82 ARG A CA 1
ATOM 615 C C . ARG A 1 82 ? 4.642 1.326 -25.514 1.00 85.88 82 ARG A C 1
ATOM 617 O O . ARG A 1 82 ? 3.971 2.336 -25.715 1.00 85.88 82 ARG A O 1
ATOM 624 N N . VAL A 1 83 ? 5.856 1.339 -24.985 1.00 83.12 83 VAL A N 1
ATOM 625 C CA . VAL A 1 83 ? 6.594 2.569 -24.706 1.00 83.12 83 VAL A CA 1
ATOM 626 C C . VAL A 1 83 ? 7.751 2.622 -25.699 1.00 83.12 83 VAL A C 1
ATOM 628 O O . VAL A 1 83 ? 8.533 1.670 -25.737 1.00 83.12 83 VAL A O 1
ATOM 631 N N . PRO A 1 84 ? 7.865 3.672 -26.531 1.00 86.69 84 PRO A N 1
ATOM 632 C CA . PRO A 1 84 ? 9.028 3.831 -27.389 1.00 86.69 84 PRO A CA 1
ATOM 633 C C . PRO A 1 84 ? 10.247 4.114 -26.506 1.00 86.69 84 PRO A C 1
ATOM 635 O O . PRO A 1 84 ? 10.294 5.130 -25.819 1.00 86.69 84 PRO A O 1
ATOM 638 N N . LEU A 1 85 ? 11.217 3.199 -26.507 1.00 82.94 85 LEU A N 1
ATOM 639 C CA . LEU A 1 85 ? 12.448 3.336 -25.719 1.00 82.94 85 LEU A CA 1
ATOM 640 C C . LEU A 1 85 ? 13.518 4.178 -26.430 1.00 82.94 85 LEU A C 1
ATOM 642 O O . LEU A 1 85 ? 14.467 4.615 -25.793 1.00 82.94 85 LEU A O 1
ATOM 646 N N . GLY A 1 86 ? 13.346 4.440 -27.731 1.00 86.56 86 GLY A N 1
ATOM 647 C CA . GLY A 1 86 ? 14.381 5.049 -28.565 1.00 86.56 86 GLY A CA 1
ATOM 648 C C . GLY A 1 86 ? 15.456 4.036 -28.991 1.00 86.56 86 GLY A C 1
ATOM 649 O O . GLY A 1 86 ? 15.245 2.828 -28.854 1.00 86.56 86 GLY A O 1
ATOM 650 N N . PRO A 1 87 ? 16.576 4.504 -29.571 1.00 87.75 87 PRO A N 1
ATOM 651 C CA . PRO A 1 87 ? 17.710 3.643 -29.893 1.00 87.75 87 PRO A CA 1
ATOM 652 C C . PRO A 1 87 ? 18.335 3.086 -28.608 1.00 87.75 87 PRO A C 1
ATOM 654 O O . PRO A 1 87 ? 18.581 3.837 -27.670 1.00 87.75 87 PRO A O 1
ATOM 657 N N . LEU A 1 88 ? 18.591 1.777 -28.587 1.00 88.50 88 LEU A N 1
ATOM 658 C CA . LEU A 1 88 ? 19.221 1.079 -27.465 1.00 88.50 88 LEU A CA 1
ATOM 659 C C . LEU A 1 88 ? 20.698 0.834 -27.762 1.00 88.50 88 LEU A C 1
ATOM 661 O O . LEU A 1 88 ? 21.050 0.501 -28.896 1.00 88.50 88 LEU A O 1
ATOM 665 N N . THR A 1 89 ? 21.545 0.950 -26.742 1.00 89.69 89 THR A N 1
ATOM 666 C CA . THR A 1 89 ? 22.979 0.642 -26.849 1.00 89.69 89 THR A CA 1
ATOM 667 C C . THR A 1 89 ? 23.293 -0.721 -26.232 1.00 89.69 89 THR A C 1
ATOM 669 O O . THR A 1 89 ? 22.691 -1.127 -25.236 1.00 89.69 89 THR A O 1
ATOM 672 N N . GLU A 1 90 ? 24.254 -1.449 -26.805 1.00 90.19 90 GLU A N 1
ATOM 673 C CA . GLU A 1 90 ? 24.743 -2.693 -26.205 1.00 90.19 90 GLU A CA 1
ATOM 674 C C . GLU A 1 90 ? 25.307 -2.438 -24.797 1.00 90.19 90 GLU A C 1
ATOM 676 O O . GLU A 1 90 ? 26.098 -1.519 -24.583 1.00 90.19 90 GLU A O 1
ATOM 681 N N . GLY A 1 91 ? 24.887 -3.255 -23.826 1.00 89.75 91 GLY A N 1
ATOM 682 C CA . GLY A 1 91 ? 25.296 -3.133 -22.425 1.00 89.75 91 GLY A CA 1
ATOM 683 C C . GLY A 1 91 ? 24.476 -2.129 -21.608 1.00 89.75 91 GLY A C 1
ATOM 684 O O . GLY A 1 91 ? 24.680 -2.019 -20.398 1.00 89.75 91 GLY A O 1
ATOM 685 N N . GLU A 1 92 ? 23.526 -1.421 -22.224 1.00 91.88 92 GLU A N 1
ATOM 686 C CA . GLU A 1 92 ? 22.638 -0.492 -21.529 1.00 91.88 92 GLU A CA 1
ATOM 687 C C . GLU A 1 92 ? 21.708 -1.219 -20.539 1.00 91.88 92 GLU A C 1
ATOM 689 O O . GLU A 1 92 ? 21.254 -2.343 -20.768 1.00 91.88 92 GLU A O 1
ATOM 694 N N . THR A 1 93 ? 21.416 -0.573 -19.406 1.00 91.75 93 THR A N 1
ATOM 695 C CA . THR A 1 93 ? 20.453 -1.067 -18.412 1.00 91.75 93 THR A CA 1
ATOM 696 C C . THR A 1 93 ? 19.320 -0.068 -18.259 1.00 91.75 93 THR A C 1
ATOM 698 O O . THR A 1 93 ? 19.526 1.056 -17.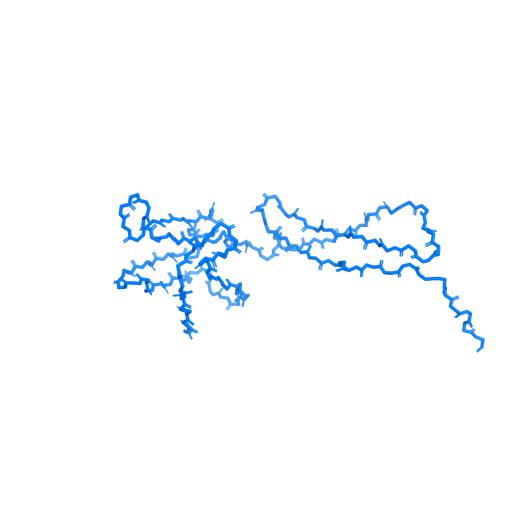802 1.00 91.75 93 THR A O 1
ATOM 701 N N . LEU A 1 94 ? 18.107 -0.496 -18.590 1.00 88.38 94 LEU A N 1
ATOM 702 C CA . LEU A 1 94 ? 16.916 0.336 -18.509 1.00 88.38 94 LEU A CA 1
ATOM 703 C C . LEU A 1 94 ? 16.175 0.114 -17.192 1.00 88.38 94 LEU A C 1
ATOM 705 O O . LEU A 1 94 ? 15.936 -1.019 -16.758 1.00 88.38 94 LEU A O 1
ATOM 709 N N . TYR A 1 95 ? 15.734 1.222 -16.599 1.00 85.62 95 TYR A N 1
ATOM 710 C CA . TYR A 1 95 ? 14.888 1.230 -15.412 1.00 85.62 95 TYR A CA 1
ATOM 711 C C . TYR A 1 95 ? 13.495 1.748 -15.759 1.00 85.62 95 TYR A C 1
ATOM 713 O O . TYR A 1 95 ? 13.272 2.945 -15.918 1.00 85.62 95 TYR A O 1
ATOM 721 N N . LEU A 1 96 ? 12.543 0.822 -15.858 1.00 81.19 96 LEU A N 1
ATOM 722 C CA . LEU A 1 96 ? 11.130 1.109 -16.063 1.00 81.19 96 LEU A CA 1
ATOM 723 C C . LEU A 1 96 ? 10.358 0.984 -14.750 1.00 81.19 96 LEU A C 1
ATOM 725 O O . LEU A 1 96 ? 10.408 -0.036 -14.058 1.00 81.19 96 LEU A O 1
ATOM 729 N N . ARG A 1 97 ? 9.607 2.039 -14.437 1.00 82.50 97 ARG A N 1
ATOM 730 C CA . ARG A 1 97 ? 8.724 2.108 -13.276 1.00 82.50 97 ARG A CA 1
ATOM 731 C C . ARG A 1 97 ? 7.328 2.473 -13.734 1.00 82.50 97 ARG A C 1
ATOM 733 O O . ARG A 1 97 ? 7.111 3.580 -14.225 1.00 82.50 97 ARG A O 1
ATOM 740 N N . LEU A 1 98 ? 6.380 1.572 -13.512 1.00 78.38 98 LEU A N 1
ATOM 741 C CA . LEU A 1 98 ? 4.974 1.860 -13.732 1.00 78.38 98 LEU A CA 1
ATOM 742 C C . LEU A 1 98 ? 4.380 2.399 -12.431 1.00 78.38 98 LEU A C 1
ATOM 744 O O . LEU A 1 98 ? 4.520 1.789 -11.371 1.00 78.38 98 LEU A O 1
ATOM 748 N N . ARG A 1 99 ? 3.721 3.556 -12.501 1.00 80.44 99 ARG A N 1
ATOM 749 C CA . ARG A 1 99 ? 2.967 4.125 -11.382 1.00 80.44 99 ARG A CA 1
ATOM 750 C C . ARG A 1 99 ? 1.572 4.490 -11.861 1.00 80.44 99 ARG A C 1
ATOM 752 O O . ARG A 1 99 ? 1.421 5.293 -12.775 1.00 80.44 99 ARG A O 1
ATOM 759 N N . GLN A 1 100 ? 0.567 3.928 -11.209 1.00 72.94 100 GLN A N 1
ATOM 760 C CA . GLN A 1 100 ? -0.830 4.261 -11.439 1.00 72.94 100 GLN A CA 1
ATOM 761 C C . GLN A 1 100 ? -1.190 5.589 -10.759 1.00 72.94 100 GLN A C 1
ATOM 763 O O . GLN A 1 100 ? -0.583 5.974 -9.754 1.00 72.94 100 GLN A O 1
ATOM 768 N N . SER A 1 101 ? -2.210 6.282 -11.272 1.00 73.50 101 SER A N 1
ATOM 769 C CA . SER A 1 101 ? -2.709 7.548 -10.705 1.00 73.50 101 SER A CA 1
ATOM 770 C C . SER A 1 101 ? -3.181 7.404 -9.253 1.00 73.50 101 SER A C 1
ATOM 772 O O . SER A 1 101 ? -3.015 8.320 -8.452 1.00 73.50 101 SER A O 1
ATOM 774 N N . CYS A 1 102 ? -3.672 6.220 -8.875 1.00 66.81 102 CYS A N 1
ATOM 775 C CA . CYS A 1 102 ? -4.044 5.866 -7.503 1.00 66.81 102 CYS A CA 1
ATOM 776 C C . CYS A 1 102 ? -2.839 5.657 -6.557 1.00 66.81 102 CYS A C 1
ATOM 778 O O . CYS A 1 102 ? -3.020 5.378 -5.371 1.00 66.81 102 CYS A O 1
ATOM 780 N N . GLY A 1 103 ? -1.608 5.799 -7.060 1.00 70.00 103 GLY A N 1
ATOM 781 C CA . GLY A 1 103 ? -0.369 5.688 -6.294 1.00 70.00 103 GLY A CA 1
ATOM 782 C C . GLY A 1 103 ? 0.208 4.276 -6.200 1.00 70.00 103 GLY A C 1
ATOM 783 O O . GLY A 1 103 ? 1.279 4.125 -5.620 1.00 70.00 103 GLY A O 1
ATOM 784 N N . GLN A 1 104 ? -0.450 3.263 -6.772 1.00 71.00 104 GLN A N 1
ATOM 785 C CA . GLN A 1 104 ? 0.113 1.915 -6.863 1.00 71.00 104 GLN A CA 1
ATOM 786 C C . GLN A 1 104 ? 1.263 1.854 -7.869 1.00 71.00 104 GLN A C 1
ATOM 788 O O . GLN A 1 104 ? 1.316 2.633 -8.822 1.00 71.00 104 GLN A O 1
ATOM 793 N N . MET A 1 105 ? 2.209 0.947 -7.635 1.00 74.12 105 MET A N 1
ATOM 794 C CA . MET A 1 105 ? 3.447 0.859 -8.402 1.00 74.12 105 MET A CA 1
ATOM 795 C C . MET A 1 105 ? 3.737 -0.587 -8.784 1.00 74.12 105 MET A C 1
ATOM 797 O O . MET A 1 105 ? 3.587 -1.486 -7.960 1.00 74.12 105 MET A O 1
ATOM 801 N N . ALA A 1 106 ? 4.208 -0.780 -10.011 1.00 68.50 106 ALA A N 1
ATOM 802 C CA . ALA A 1 106 ? 4.781 -2.028 -10.485 1.00 68.50 106 ALA A CA 1
ATOM 803 C C . ALA A 1 106 ? 6.206 -1.766 -10.982 1.00 68.50 106 ALA A C 1
ATOM 805 O O . ALA A 1 106 ? 6.494 -0.729 -11.592 1.00 68.50 106 ALA A O 1
ATOM 806 N N . TRP A 1 107 ? 7.098 -2.712 -10.711 1.00 68.06 107 TRP A N 1
ATOM 807 C CA . TRP A 1 107 ? 8.491 -2.664 -11.139 1.00 68.06 107 TRP A CA 1
ATOM 808 C C . TRP A 1 107 ? 8.731 -3.783 -12.144 1.00 68.06 107 TRP A C 1
ATOM 810 O O . TRP A 1 107 ? 8.406 -4.934 -11.869 1.00 68.06 107 TRP A O 1
ATOM 820 N N . THR A 1 108 ? 9.300 -3.442 -13.296 1.00 67.50 108 THR A N 1
ATOM 821 C CA . THR A 1 108 ? 9.711 -4.415 -14.325 1.00 67.50 108 THR A CA 1
ATOM 822 C C . THR A 1 108 ? 11.212 -4.331 -14.620 1.00 67.50 108 THR A C 1
ATOM 824 O O . THR A 1 108 ? 11.688 -4.934 -15.573 1.00 67.50 108 THR A O 1
ATOM 827 N N . SER A 1 109 ? 11.955 -3.551 -13.830 1.00 74.94 109 SER A N 1
ATOM 828 C CA . SER A 1 109 ? 13.387 -3.276 -13.979 1.00 74.94 109 SER A CA 1
ATOM 829 C C . SER A 1 109 ? 14.250 -4.077 -12.997 1.00 74.94 109 SER A C 1
ATOM 831 O O . SER A 1 109 ? 13.771 -4.367 -11.897 1.00 74.94 109 SER A O 1
ATOM 833 N N . PRO A 1 110 ? 15.542 -4.301 -13.301 1.00 80.44 110 PRO A N 1
ATOM 834 C CA . PRO A 1 110 ? 16.262 -3.828 -14.493 1.00 80.44 110 PRO A CA 1
ATOM 835 C C . PRO A 1 110 ? 15.998 -4.669 -15.752 1.00 80.44 110 PRO A C 1
ATOM 837 O O . PRO A 1 110 ? 15.831 -5.883 -15.673 1.00 80.44 110 PRO A O 1
ATOM 840 N N . ILE A 1 111 ? 15.997 -4.012 -16.917 1.00 85.94 111 ILE A N 1
ATOM 841 C CA . ILE A 1 111 ? 16.036 -4.657 -18.240 1.00 85.94 111 ILE A CA 1
ATOM 842 C C . ILE A 1 111 ? 17.439 -4.460 -18.806 1.00 85.94 111 ILE A C 1
ATOM 844 O O . ILE A 1 111 ? 17.905 -3.328 -18.918 1.00 85.94 111 ILE A O 1
ATOM 848 N N . PHE A 1 112 ? 18.104 -5.558 -19.155 1.00 88.44 112 PHE A N 1
ATOM 849 C CA . PHE A 1 112 ? 19.462 -5.535 -19.692 1.00 88.44 112 PHE A CA 1
ATOM 850 C C . PHE A 1 112 ? 19.427 -5.651 -21.214 1.00 88.44 112 PHE A C 1
ATOM 852 O O . PHE A 1 112 ? 18.980 -6.667 -21.747 1.00 88.44 112 PHE A O 1
ATOM 859 N N . CYS A 1 113 ? 19.918 -4.632 -21.909 1.00 89.44 113 CYS A N 1
ATOM 860 C CA . CYS A 1 113 ? 20.028 -4.620 -23.361 1.00 89.44 113 CYS A CA 1
ATOM 861 C C . CYS A 1 113 ? 21.319 -5.336 -23.772 1.00 89.44 113 CYS A C 1
ATOM 863 O O . CYS A 1 113 ? 22.424 -4.846 -23.533 1.00 89.44 113 CYS A O 1
ATOM 865 N N . ARG A 1 114 ? 21.184 -6.522 -24.367 1.00 87.44 114 ARG A N 1
ATOM 866 C CA . ARG A 1 114 ? 22.304 -7.311 -24.895 1.00 87.44 114 ARG A CA 1
ATOM 867 C C . ARG A 1 114 ? 22.080 -7.572 -26.378 1.00 87.44 114 ARG A C 1
ATOM 869 O O . ARG A 1 114 ? 20.944 -7.819 -26.779 1.00 87.44 114 ARG A O 1
ATOM 876 N N . SER A 1 115 ? 23.151 -7.525 -27.160 1.00 82.56 115 SER A N 1
ATOM 877 C CA . SER A 1 115 ? 23.143 -7.999 -28.542 1.00 82.56 115 SER A CA 1
ATOM 878 C C . SER A 1 115 ? 22.835 -9.497 -28.541 1.00 82.56 115 SER A C 1
ATOM 880 O O . SER A 1 115 ? 23.368 -10.235 -27.709 1.00 82.56 115 SER A O 1
ATOM 882 N N . ASP A 1 116 ? 21.938 -9.940 -29.421 1.00 75.50 116 ASP A N 1
ATOM 883 C CA . ASP A 1 116 ? 21.612 -11.360 -29.536 1.00 75.50 116 ASP A CA 1
ATOM 884 C C . ASP A 1 116 ? 22.879 -12.092 -29.994 1.00 75.50 116 ASP A C 1
ATOM 886 O O . ASP A 1 116 ? 23.471 -11.743 -31.021 1.00 75.50 116 ASP A O 1
ATOM 890 N N . ALA A 1 117 ? 23.354 -13.060 -29.210 1.00 63.12 117 ALA A N 1
ATOM 891 C CA . ALA A 1 117 ? 24.437 -13.913 -29.673 1.00 63.12 117 ALA A CA 1
ATOM 892 C C . ALA A 1 117 ? 23.848 -14.742 -30.811 1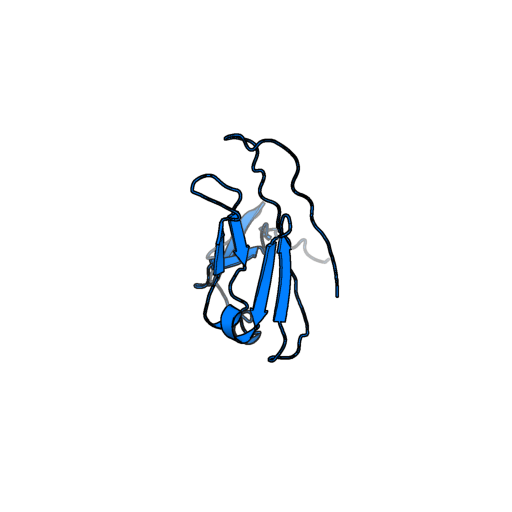.00 63.12 117 ALA A C 1
ATOM 894 O O . ALA A 1 117 ? 22.931 -15.522 -30.567 1.00 63.12 117 ALA A O 1
ATOM 895 N N . ALA A 1 118 ? 24.326 -14.523 -32.039 1.00 55.41 118 ALA A N 1
ATOM 896 C CA . ALA A 1 118 ? 23.861 -15.236 -33.221 1.00 55.41 118 ALA A CA 1
ATOM 897 C C . ALA A 1 118 ? 23.713 -16.730 -32.900 1.00 55.41 118 ALA A C 1
ATOM 899 O O . ALA A 1 118 ? 24.706 -17.416 -32.644 1.00 55.41 118 ALA A O 1
ATOM 900 N N . VAL A 1 119 ? 22.467 -17.213 -32.870 1.00 56.12 119 VAL A N 1
ATOM 901 C CA . VAL A 1 119 ? 22.180 -18.644 -32.800 1.00 56.12 119 VAL A CA 1
ATOM 902 C C . VAL A 1 119 ? 22.728 -19.218 -34.100 1.00 56.12 119 VAL A C 1
ATOM 904 O O . VAL A 1 119 ? 22.140 -19.019 -35.163 1.00 56.12 119 VAL A O 1
ATOM 907 N N . THR A 1 120 ? 23.921 -19.801 -34.011 1.00 45.31 120 THR A N 1
ATOM 908 C CA . THR A 1 120 ? 24.592 -20.491 -35.115 1.00 45.31 120 THR A CA 1
ATOM 909 C C . THR A 1 120 ? 24.199 -21.956 -35.078 1.00 45.31 120 THR A C 1
ATOM 911 O O . THR A 1 120 ? 24.164 -22.511 -33.955 1.00 45.31 120 THR A O 1
#

Nearest PDB structures (foldseek):
  2baf-assembly1_A  TM=3.461E-01  e=5.264E+00  Bos taurus

Foldseek 3Di:
DDDDDDQDDDDDPVRDSDDDDDDDDPDDQQDWDWDQDPNDIDIGGLVRLQVFKDKDAPDDPPGDMDIDGRDHDPVQVDDDDDDCPDDDDAQDWDWDWDAHPSGDIDGPDGDGDHDPPPPD

Secondary structure (DSSP, 8-state):
--------S---SSS-------------TT-EEEEEETTEEEEEEHHHHHH--EEEESSSTTS-EEEEPP---HHHH---------SPPTT-EE--EEE-TTS-EEE---EE--------